Protein AF-A0A6M8VC97-F1 (afdb_monomer_lite)

pLDDT: mean 73.43, std 12.63, range [28.36, 90.88]

Radius of gyration: 16.52 Å; chains: 1; bounding box: 51×25×46 Å

Foldseek 3Di:
DPPPPPVLNVLLLLLLCLLPPPDCVPVSQVSCVVPHDPQLSVLSNQLSVLLNVFDPPVQRFDDDVPPDTHLLSVLLSVLLVCLLPPLVVSLVSLPVGDPVSSVVNSVSSNSSSVVVVVVVVVVVVVVVVVVVVVVVD

Secondary structure (DSSP, 8-state):
------HHHHHHHHHHHHHH-SS-HHHHHHHHHHHS-HHHHHHHHHHHHHHHHHS-HHHH-PPTT-SS--HHHHHHHHHHHHHTT-HHHHGGGGTTS-HHHHHHHHHHHHHHHHHHHHHHHHHHHHHHHHHHHTT--

Structure (mmCIF, N/CA/C/O backbone):
data_AF-A0A6M8VC97-F1
#
_entry.id   AF-A0A6M8VC97-F1
#
loop_
_atom_site.group_PDB
_atom_site.id
_atom_site.type_symbol
_atom_site.label_atom_id
_atom_site.label_alt_id
_atom_site.label_comp_id
_atom_site.label_asym_id
_atom_site.label_entity_id
_atom_site.label_seq_id
_atom_site.pdbx_PDB_ins_code
_atom_site.Cartn_x
_atom_site.Cartn_y
_atom_site.Cartn_z
_atom_site.occupancy
_atom_site.B_iso_or_equiv
_atom_site.auth_seq_id
_atom_site.auth_comp_id
_atom_site.auth_asym_id
_atom_site.auth_at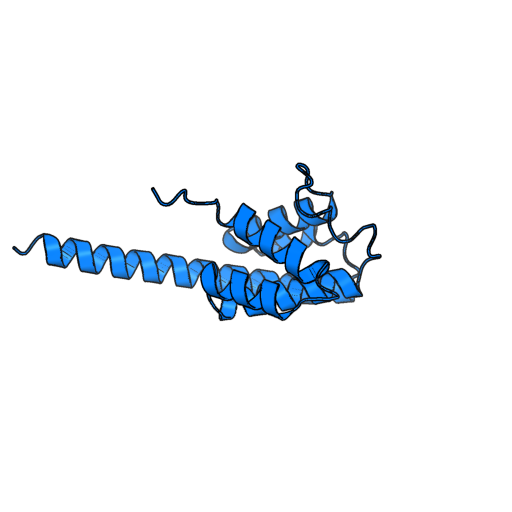om_id
_atom_site.pdbx_PDB_model_num
ATOM 1 N N . MET A 1 1 ? 7.716 10.180 -25.933 1.00 28.36 1 MET A N 1
ATOM 2 C CA . MET A 1 1 ? 8.302 10.726 -24.690 1.00 28.36 1 MET A CA 1
ATOM 3 C C . MET A 1 1 ? 7.634 10.026 -23.518 1.00 28.36 1 MET A C 1
ATOM 5 O O . MET A 1 1 ? 6.476 10.312 -23.247 1.00 28.36 1 MET A O 1
ATOM 9 N N . CYS A 1 2 ? 8.297 9.057 -22.883 1.00 31.52 2 CYS A N 1
ATOM 10 C CA . CYS A 1 2 ? 7.757 8.414 -21.682 1.00 31.52 2 CYS A CA 1
ATOM 11 C C . CYS A 1 2 ? 7.847 9.418 -20.534 1.00 31.52 2 CYS A C 1
ATOM 13 O O . CYS A 1 2 ? 8.917 9.623 -19.968 1.00 31.52 2 CYS A O 1
ATOM 15 N N . GLN A 1 3 ? 6.743 10.103 -20.247 1.00 35.31 3 GLN A N 1
ATOM 16 C CA . GLN A 1 3 ? 6.625 10.922 -19.050 1.00 35.31 3 GLN A CA 1
ATOM 17 C C . GLN A 1 3 ? 6.782 9.967 -17.865 1.00 35.31 3 GLN A C 1
ATOM 19 O O . GLN A 1 3 ? 5.931 9.107 -17.646 1.00 35.31 3 GLN A O 1
ATOM 24 N N . HIS A 1 4 ? 7.914 10.045 -17.161 1.00 42.06 4 HIS A N 1
ATOM 25 C CA . HIS A 1 4 ? 8.113 9.319 -15.913 1.00 42.06 4 HIS A CA 1
ATOM 26 C C . HIS A 1 4 ? 7.082 9.850 -14.921 1.00 42.06 4 HIS A C 1
ATOM 28 O O . HIS A 1 4 ? 7.329 10.833 -14.224 1.00 42.06 4 HIS A O 1
ATOM 34 N N . LEU A 1 5 ? 5.904 9.222 -14.886 1.00 49.97 5 LEU A N 1
ATOM 35 C CA . LEU A 1 5 ? 4.986 9.422 -13.785 1.00 49.97 5 LEU A CA 1
ATOM 36 C C . LEU A 1 5 ? 5.777 9.057 -12.521 1.00 49.97 5 LEU A C 1
ATOM 38 O O . LEU A 1 5 ? 6.325 7.950 -12.447 1.00 49.97 5 LEU A O 1
ATOM 42 N N . PRO A 1 6 ? 5.900 9.971 -11.551 1.00 61.97 6 PRO A N 1
ATOM 43 C CA . PRO A 1 6 ? 6.561 9.663 -10.303 1.00 61.97 6 PRO A CA 1
ATOM 44 C C . PRO A 1 6 ? 5.942 8.400 -9.699 1.00 61.97 6 PRO A C 1
ATOM 46 O O . PRO A 1 6 ? 4.719 8.297 -9.614 1.00 61.97 6 PRO A O 1
ATOM 49 N N . VAL A 1 7 ? 6.769 7.441 -9.272 1.00 65.75 7 VAL A N 1
ATOM 50 C CA . VAL A 1 7 ? 6.312 6.139 -8.739 1.00 65.75 7 VAL A CA 1
ATOM 51 C C . VAL A 1 7 ? 5.250 6.313 -7.646 1.00 65.75 7 VAL A C 1
ATOM 53 O O . VAL A 1 7 ? 4.296 5.548 -7.583 1.00 65.75 7 VAL A O 1
ATOM 56 N N . HIS A 1 8 ? 5.349 7.374 -6.842 1.00 62.50 8 HIS A N 1
ATOM 57 C CA . HIS A 1 8 ? 4.358 7.700 -5.817 1.00 62.50 8 HIS A CA 1
ATOM 58 C C . HIS A 1 8 ? 2.972 8.068 -6.383 1.00 62.50 8 HIS A C 1
ATOM 60 O O . HIS A 1 8 ? 1.968 7.725 -5.767 1.00 62.50 8 HIS A O 1
ATOM 66 N N . LEU A 1 9 ? 2.887 8.708 -7.557 1.00 64.88 9 LEU A N 1
ATOM 67 C CA . LEU A 1 9 ? 1.614 8.997 -8.231 1.00 64.88 9 LEU A CA 1
ATOM 68 C C . LEU A 1 9 ? 1.009 7.738 -8.859 1.00 64.88 9 LEU A C 1
ATOM 70 O O . LEU A 1 9 ? -0.200 7.548 -8.767 1.00 64.88 9 LEU A O 1
ATOM 74 N N . VAL A 1 10 ? 1.837 6.852 -9.429 1.00 69.81 10 VAL A N 1
ATOM 75 C CA . VAL A 1 10 ? 1.394 5.536 -9.940 1.00 69.81 10 VAL A CA 1
ATOM 76 C C . VAL A 1 10 ? 0.807 4.704 -8.804 1.00 69.81 10 VAL A C 1
ATOM 78 O O . VAL A 1 10 ? -0.278 4.149 -8.934 1.00 69.81 10 VAL A O 1
ATOM 81 N N . VAL A 1 11 ? 1.496 4.674 -7.664 1.00 73.69 11 VAL A N 1
ATOM 82 C CA . VAL A 1 11 ? 1.084 3.933 -6.471 1.00 73.69 11 VAL A CA 1
ATOM 83 C C . VAL A 1 11 ? -0.176 4.527 -5.829 1.00 73.69 11 VAL A C 1
ATOM 85 O O . VAL A 1 11 ? -1.073 3.780 -5.448 1.00 73.69 11 VAL A O 1
ATOM 88 N N . LEU A 1 12 ? -0.301 5.856 -5.749 1.00 72.19 12 LEU A N 1
ATOM 89 C CA . LEU A 1 12 ? -1.534 6.494 -5.276 1.00 72.19 12 LEU A CA 1
ATOM 90 C C . LEU A 1 12 ? -2.721 6.163 -6.186 1.00 72.19 12 LEU A C 1
ATOM 92 O O . LEU A 1 12 ? -3.801 5.822 -5.706 1.00 72.19 12 LEU A O 1
ATOM 96 N N . HIS A 1 13 ? -2.523 6.269 -7.500 1.00 73.56 13 HIS A N 1
ATOM 97 C CA . HIS A 1 13 ? -3.565 5.992 -8.480 1.00 73.56 13 HIS A CA 1
ATOM 98 C C . HIS A 1 13 ? -3.995 4.522 -8.427 1.00 73.56 13 HIS A C 1
ATOM 100 O O . HIS A 1 13 ? -5.186 4.237 -8.332 1.00 73.56 13 HIS A O 1
ATOM 106 N N . ALA A 1 14 ? -3.025 3.608 -8.363 1.00 74.19 14 ALA A N 1
ATOM 107 C CA . ALA A 1 14 ? -3.238 2.187 -8.119 1.00 74.19 14 ALA A CA 1
ATOM 108 C C . ALA A 1 14 ? -4.106 1.934 -6.885 1.00 74.19 14 ALA A C 1
ATOM 110 O O . ALA A 1 14 ? -5.111 1.237 -6.970 1.00 74.19 14 ALA A O 1
ATOM 111 N N . LEU A 1 15 ? -3.741 2.523 -5.744 1.00 75.50 15 LEU A N 1
ATOM 112 C CA . LEU A 1 15 ? -4.460 2.337 -4.485 1.00 75.50 15 LEU A CA 1
ATOM 113 C C . LEU A 1 15 ? -5.897 2.856 -4.559 1.00 75.50 15 LEU A C 1
ATOM 115 O O . LEU A 1 15 ? -6.810 2.162 -4.115 1.00 75.50 15 LEU A O 1
ATOM 119 N N . ARG A 1 16 ? -6.108 4.028 -5.172 1.00 76.19 16 ARG A N 1
ATOM 120 C CA . ARG A 1 16 ? -7.445 4.598 -5.397 1.00 76.19 16 ARG A CA 1
ATOM 121 C C . ARG A 1 16 ? -8.319 3.687 -6.247 1.00 76.19 16 ARG A C 1
ATOM 123 O O . ARG A 1 16 ? -9.480 3.482 -5.897 1.00 76.19 16 ARG A O 1
ATOM 130 N N . ILE A 1 17 ? -7.765 3.137 -7.331 1.00 73.06 17 ILE A N 1
ATOM 131 C CA . ILE A 1 17 ? -8.473 2.165 -8.168 1.00 73.06 17 ILE A CA 1
ATOM 132 C C . ILE A 1 17 ? -8.779 0.923 -7.323 1.00 73.06 17 ILE A C 1
ATOM 134 O O . ILE A 1 17 ? -9.948 0.632 -7.102 1.00 73.06 17 ILE A O 1
ATOM 138 N N . CYS A 1 18 ? -7.768 0.255 -6.756 1.00 74.56 18 CYS A N 1
ATOM 139 C CA . CYS A 1 18 ? -7.929 -0.983 -5.983 1.00 74.56 18 CYS A CA 1
ATOM 140 C C . CYS A 1 18 ? -8.951 -0.873 -4.842 1.00 74.56 18 CYS A C 1
ATOM 142 O O . CYS A 1 18 ? -9.675 -1.826 -4.554 1.00 74.56 18 CYS A O 1
ATOM 144 N N . ALA A 1 19 ? -8.982 0.262 -4.144 1.00 71.81 19 ALA A N 1
ATOM 145 C CA . ALA A 1 19 ? -9.859 0.445 -2.998 1.00 71.81 19 ALA A CA 1
ATOM 146 C C . ALA A 1 19 ? -11.313 0.713 -3.402 1.00 71.81 19 ALA A C 1
ATOM 148 O O . ALA A 1 19 ? -12.229 0.270 -2.708 1.00 71.81 19 ALA A O 1
ATOM 149 N N . ARG A 1 20 ? -11.532 1.397 -4.532 1.00 71.06 20 ARG A N 1
ATOM 150 C CA . ARG A 1 20 ? -12.870 1.716 -5.056 1.00 71.06 20 ARG A CA 1
ATOM 151 C C . ARG A 1 20 ? -13.443 0.645 -5.968 1.00 71.06 20 ARG A C 1
ATOM 153 O O . ARG A 1 20 ? -14.646 0.651 -6.221 1.00 71.06 20 ARG A O 1
ATOM 160 N N . ASP A 1 21 ? -12.609 -0.266 -6.448 1.00 66.94 21 ASP A N 1
ATOM 161 C CA . ASP A 1 21 ? -13.005 -1.296 -7.389 1.00 66.94 21 ASP A CA 1
ATOM 162 C C . ASP A 1 21 ? -13.911 -2.355 -6.731 1.00 66.94 21 ASP A C 1
ATOM 164 O O . ASP A 1 21 ? -13.467 -3.371 -6.185 1.00 66.94 21 ASP A O 1
ATOM 168 N N . ARG A 1 22 ? -15.216 -2.059 -6.716 1.00 56.56 22 ARG A N 1
ATOM 169 C CA . ARG A 1 22 ? -16.294 -2.997 -6.370 1.00 56.56 22 ARG A CA 1
ATOM 170 C C . ARG A 1 22 ? -16.843 -3.731 -7.598 1.00 56.56 22 ARG A C 1
ATOM 172 O O . ARG A 1 22 ? -17.468 -4.771 -7.420 1.00 56.56 22 ARG A O 1
ATOM 179 N N . ALA A 1 23 ? -16.632 -3.199 -8.806 1.00 51.75 23 ALA A N 1
ATOM 180 C CA . ALA A 1 23 ? -17.362 -3.598 -10.013 1.00 51.75 23 ALA A CA 1
ATOM 181 C C . ALA A 1 23 ? -16.480 -4.152 -11.149 1.00 51.75 23 ALA A C 1
ATOM 183 O O . ALA A 1 23 ? -16.962 -4.984 -11.915 1.00 51.75 23 ALA A O 1
ATOM 184 N N . HIS A 1 24 ? -15.203 -3.763 -11.251 1.00 55.88 24 HIS A N 1
ATOM 185 C CA . HIS A 1 24 ? -14.327 -4.094 -12.385 1.00 55.88 24 HIS A CA 1
ATOM 186 C C . HIS A 1 24 ? -12.880 -4.483 -11.984 1.00 55.88 24 HIS A C 1
ATOM 188 O O . HIS A 1 24 ? -11.922 -3.968 -12.565 1.00 55.88 24 HIS A O 1
ATOM 194 N N . PRO A 1 25 ? -12.689 -5.489 -11.094 1.00 59.47 25 PRO A N 1
ATOM 195 C CA . PRO A 1 25 ? -11.375 -5.963 -10.605 1.00 59.47 25 PRO A CA 1
ATOM 196 C C . PRO A 1 25 ? -10.368 -6.341 -11.702 1.00 59.47 25 PRO A C 1
ATOM 198 O O . PRO A 1 25 ? -9.160 -6.430 -11.457 1.00 59.47 25 PRO A O 1
ATOM 201 N N . LEU A 1 26 ? -10.863 -6.610 -12.909 1.00 60.06 26 LEU A N 1
ATOM 202 C CA . LEU A 1 26 ? -10.067 -6.959 -14.079 1.00 60.06 26 LEU A CA 1
ATOM 203 C C . LEU A 1 26 ? -9.335 -5.748 -14.668 1.00 60.06 26 LEU A C 1
ATOM 205 O O . LEU A 1 26 ? -8.165 -5.885 -15.025 1.00 60.06 26 LEU A O 1
ATOM 209 N N . ASP A 1 27 ? -9.965 -4.572 -14.687 1.00 65.56 27 ASP A N 1
ATOM 210 C CA . ASP A 1 27 ? -9.387 -3.355 -15.268 1.00 65.56 27 ASP A CA 1
ATOM 211 C C . ASP A 1 27 ? -8.271 -2.807 -14.378 1.00 65.56 27 ASP A C 1
ATOM 213 O O . ASP A 1 27 ? -7.197 -2.438 -14.857 1.00 65.56 27 ASP A O 1
ATOM 217 N N . CYS A 1 28 ? -8.463 -2.871 -13.057 1.00 66.12 28 CYS A N 1
ATOM 218 C CA . CYS A 1 28 ? -7.427 -2.540 -12.086 1.00 66.12 28 CYS A CA 1
ATOM 219 C C . CYS A 1 28 ? -6.206 -3.464 -12.205 1.00 66.12 28 CYS A C 1
ATOM 221 O O . CYS A 1 28 ? -5.062 -3.005 -12.248 1.00 66.12 28 CYS A O 1
ATOM 223 N N . ARG A 1 29 ? -6.434 -4.781 -12.309 1.00 66.81 29 ARG A N 1
ATOM 224 C CA . ARG A 1 29 ? -5.353 -5.760 -12.501 1.00 66.81 29 ARG A CA 1
ATOM 225 C C . ARG A 1 29 ? -4.623 -5.559 -13.822 1.00 66.81 29 ARG A C 1
ATOM 227 O O . ARG A 1 29 ? -3.401 -5.687 -13.844 1.00 66.81 29 ARG A O 1
ATOM 234 N N . ALA A 1 30 ? -5.341 -5.278 -14.906 1.00 69.56 30 ALA A N 1
ATOM 235 C CA . ALA A 1 30 ? -4.744 -5.036 -16.213 1.00 69.56 30 ALA A CA 1
ATOM 236 C C . ALA A 1 30 ? -3.866 -3.777 -16.196 1.00 69.56 30 ALA A C 1
ATOM 238 O O . ALA A 1 30 ? -2.711 -3.841 -16.615 1.00 69.56 30 ALA A O 1
ATOM 239 N N . TRP A 1 31 ? -4.364 -2.678 -15.623 1.00 72.19 31 TRP A N 1
ATOM 240 C CA . TRP A 1 31 ? -3.597 -1.442 -15.466 1.00 72.19 31 TRP A CA 1
ATOM 241 C C . TRP A 1 31 ? -2.341 -1.659 -14.614 1.00 72.19 31 TRP A C 1
ATOM 243 O O . TRP A 1 31 ? -1.239 -1.276 -15.002 1.00 72.19 31 TRP A O 1
ATOM 253 N N . LEU A 1 32 ? -2.471 -2.359 -13.482 1.00 67.31 32 LEU A N 1
ATOM 254 C CA . LEU A 1 32 ? -1.327 -2.667 -12.627 1.00 67.31 32 LEU A CA 1
ATOM 255 C C . LEU A 1 32 ? -0.305 -3.562 -13.309 1.00 67.31 32 LEU A C 1
ATOM 257 O O . LEU A 1 32 ? 0.881 -3.334 -13.138 1.00 67.31 32 LEU A O 1
ATOM 261 N N . ARG A 1 33 ? -0.726 -4.538 -14.112 1.00 68.88 33 ARG A N 1
ATOM 262 C CA . ARG A 1 33 ? 0.204 -5.366 -14.892 1.00 68.88 33 ARG A CA 1
ATOM 263 C C . ARG A 1 33 ? 0.939 -4.578 -15.972 1.00 68.88 33 ARG A C 1
ATOM 265 O O . ARG A 1 33 ? 2.071 -4.912 -16.295 1.00 68.88 33 ARG A O 1
ATOM 272 N N . GLN A 1 34 ? 0.306 -3.551 -16.532 1.00 70.06 34 GLN A N 1
ATOM 273 C CA . GLN A 1 34 ? 0.924 -2.691 -17.542 1.00 70.06 34 GLN A CA 1
ATOM 274 C C . GLN A 1 34 ? 1.917 -1.689 -16.939 1.00 70.06 34 GLN A C 1
ATOM 276 O O . GLN A 1 34 ? 2.873 -1.301 -17.608 1.00 70.06 34 GLN A O 1
ATOM 281 N N . HIS A 1 35 ? 1.704 -1.271 -15.688 1.00 67.44 35 HIS A N 1
ATOM 282 C CA . HIS A 1 35 ? 2.446 -0.164 -15.076 1.00 67.44 35 HIS A CA 1
ATOM 283 C C . HIS A 1 35 ? 3.280 -0.541 -13.843 1.00 67.44 35 HIS A C 1
ATOM 285 O O . HIS A 1 35 ? 4.088 0.266 -13.384 1.00 67.44 35 HIS A O 1
ATOM 291 N N . CYS A 1 36 ? 3.098 -1.735 -13.287 1.00 69.00 36 CYS A N 1
ATOM 292 C CA . CYS A 1 36 ? 3.777 -2.247 -12.100 1.00 69.00 36 CYS A CA 1
ATOM 293 C C . CYS A 1 36 ? 4.183 -3.713 -12.304 1.00 69.00 36 CYS A C 1
ATOM 295 O O . CYS A 1 36 ? 3.631 -4.436 -13.131 1.00 69.00 36 CYS A O 1
ATOM 297 N N . LEU A 1 37 ? 5.142 -4.175 -11.504 1.00 73.00 37 LEU A N 1
ATOM 298 C CA . LEU A 1 37 ? 5.484 -5.594 -11.440 1.00 73.00 37 LEU A CA 1
ATOM 299 C C . LEU A 1 37 ? 4.393 -6.372 -10.701 1.00 73.00 37 LEU A C 1
ATOM 301 O O . LEU A 1 37 ? 3.711 -5.825 -9.833 1.00 73.00 37 LEU A O 1
ATOM 305 N N . GLU A 1 38 ? 4.238 -7.657 -11.019 1.00 75.19 38 GLU A N 1
ATOM 306 C CA . GLU A 1 38 ? 3.162 -8.488 -10.463 1.00 75.19 38 GLU A CA 1
ATOM 307 C C . GLU A 1 38 ? 3.235 -8.599 -8.929 1.00 75.19 38 GLU A C 1
ATOM 309 O O . GLU A 1 38 ? 2.206 -8.50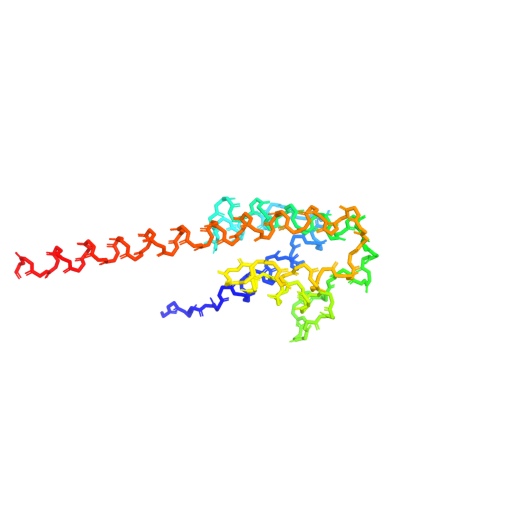8 -8.255 1.00 75.19 38 GLU A O 1
ATOM 314 N N . SER A 1 39 ? 4.446 -8.676 -8.366 1.00 74.94 39 SER A N 1
ATOM 315 C CA . SER A 1 39 ? 4.692 -8.636 -6.916 1.00 74.94 39 SER A CA 1
ATOM 316 C C . SER A 1 39 ? 4.226 -7.317 -6.287 1.00 74.94 39 SER A C 1
ATOM 318 O O . SER A 1 39 ? 3.501 -7.307 -5.293 1.00 74.94 39 SER A O 1
ATOM 320 N N . THR A 1 40 ? 4.571 -6.190 -6.913 1.00 77.19 40 THR A N 1
ATOM 321 C CA . THR A 1 40 ? 4.162 -4.842 -6.487 1.00 77.19 40 THR A CA 1
ATOM 322 C C . THR A 1 40 ? 2.641 -4.693 -6.546 1.00 77.19 40 THR A C 1
ATOM 324 O O . THR A 1 40 ? 2.026 -4.197 -5.604 1.00 77.19 40 THR A O 1
ATOM 327 N N . ALA A 1 41 ? 2.012 -5.179 -7.619 1.00 76.50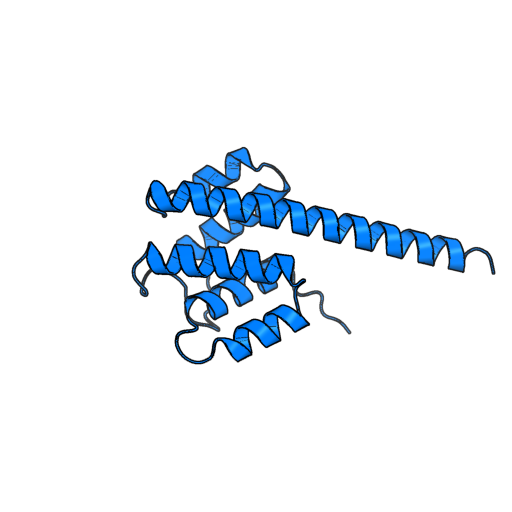 41 ALA A N 1
ATOM 328 C CA . ALA A 1 41 ? 0.564 -5.156 -7.780 1.00 76.50 41 ALA A CA 1
ATOM 329 C C . ALA A 1 41 ? -0.144 -5.938 -6.662 1.00 76.50 41 ALA A C 1
ATOM 331 O O . ALA A 1 41 ? -1.095 -5.432 -6.066 1.00 76.50 41 ALA A O 1
ATOM 332 N N . ALA A 1 42 ? 0.335 -7.143 -6.332 1.00 79.19 42 ALA A N 1
ATOM 333 C CA . ALA A 1 42 ? -0.233 -7.969 -5.266 1.00 79.19 42 ALA A CA 1
ATOM 334 C C . ALA A 1 42 ? -0.180 -7.278 -3.891 1.00 79.19 42 ALA A C 1
ATOM 336 O O . ALA A 1 42 ? -1.166 -7.299 -3.149 1.00 79.19 42 ALA A O 1
ATOM 337 N N . LEU A 1 43 ? 0.934 -6.613 -3.575 1.00 83.50 43 LEU A N 1
ATOM 338 C CA . LEU A 1 43 ? 1.105 -5.861 -2.328 1.00 83.50 43 LEU A CA 1
ATOM 339 C C . LEU A 1 43 ? 0.165 -4.649 -2.256 1.00 83.50 43 LEU A C 1
ATOM 341 O O . LEU A 1 43 ? -0.479 -4.426 -1.229 1.00 83.50 43 LEU A O 1
ATOM 345 N N . LEU A 1 44 ? 0.006 -3.918 -3.364 1.00 81.19 44 LEU A N 1
ATOM 346 C CA . LEU A 1 44 ? -0.937 -2.799 -3.466 1.00 81.19 44 LEU A CA 1
ATOM 347 C C . LEU A 1 44 ? -2.394 -3.254 -3.309 1.00 81.19 44 LEU A C 1
ATOM 349 O O . LEU A 1 44 ? -3.167 -2.594 -2.613 1.00 81.19 44 LEU A O 1
ATOM 353 N N . PHE A 1 45 ? -2.769 -4.403 -3.881 1.00 81.06 45 PHE A N 1
ATOM 354 C CA . PHE A 1 45 ? -4.085 -5.011 -3.654 1.00 81.06 45 PHE A CA 1
ATOM 355 C C . PHE A 1 45 ? -4.301 -5.396 -2.192 1.00 81.06 45 PHE A C 1
ATOM 357 O O . PHE A 1 45 ? -5.371 -5.135 -1.638 1.00 81.06 45 PHE A O 1
ATOM 364 N N . GLY A 1 46 ? -3.298 -6.012 -1.560 1.00 83.06 46 GLY A N 1
ATOM 365 C CA . GLY A 1 46 ? -3.347 -6.369 -0.144 1.00 83.06 46 GLY A CA 1
ATOM 366 C C . GLY A 1 46 ? -3.591 -5.146 0.738 1.00 83.06 46 GLY A C 1
ATOM 367 O O . GLY A 1 46 ? -4.474 -5.170 1.597 1.00 83.06 46 GLY A O 1
ATOM 368 N N . LEU A 1 47 ? -2.866 -4.060 0.465 1.00 84.69 47 LEU A N 1
ATOM 369 C CA . LEU A 1 47 ? -2.951 -2.807 1.206 1.00 84.69 47 LEU A CA 1
ATOM 370 C C . LEU A 1 47 ? -4.300 -2.108 0.997 1.00 84.69 47 LEU A C 1
ATOM 372 O O . LEU A 1 47 ? -4.952 -1.728 1.968 1.00 84.69 47 LEU A O 1
ATOM 376 N N . ALA A 1 48 ? -4.771 -2.010 -0.246 1.00 81.50 48 ALA A N 1
ATOM 377 C CA . ALA A 1 48 ? -6.076 -1.430 -0.559 1.00 81.50 48 ALA A CA 1
ATOM 378 C C . ALA A 1 48 ? -7.228 -2.212 0.088 1.00 81.50 48 ALA A C 1
ATOM 380 O O . ALA A 1 48 ? -8.134 -1.617 0.675 1.00 81.50 48 ALA A O 1
ATOM 381 N N . ARG A 1 49 ? -7.177 -3.551 0.038 1.00 83.25 49 ARG A N 1
ATOM 382 C CA . ARG A 1 49 ? -8.177 -4.415 0.679 1.00 83.25 49 ARG A CA 1
ATOM 383 C C . ARG A 1 49 ? -8.197 -4.214 2.189 1.00 83.25 49 ARG A C 1
ATOM 385 O O . ARG A 1 49 ? -9.277 -4.134 2.765 1.00 83.25 49 ARG A O 1
ATOM 392 N N . LEU A 1 50 ? -7.018 -4.133 2.804 1.00 86.06 50 LEU A N 1
ATOM 393 C CA . LEU A 1 50 ? -6.868 -3.918 4.237 1.00 86.06 50 LEU A CA 1
ATOM 394 C C . LEU A 1 50 ? -7.437 -2.565 4.671 1.00 86.06 50 LEU A C 1
ATOM 396 O O . LEU A 1 50 ? -8.159 -2.498 5.661 1.00 86.06 50 LEU A O 1
ATOM 400 N N . ILE A 1 51 ? -7.137 -1.494 3.936 1.00 81.94 51 ILE A N 1
ATOM 401 C CA . ILE A 1 51 ? -7.649 -0.152 4.238 1.00 81.94 51 ILE A CA 1
ATOM 402 C C . ILE A 1 51 ? -9.172 -0.139 4.118 1.00 81.94 51 ILE A C 1
ATOM 404 O O . ILE A 1 51 ? -9.851 0.276 5.052 1.00 81.94 51 ILE A O 1
ATOM 408 N N . ARG A 1 52 ? -9.707 -0.706 3.031 1.00 79.12 52 ARG A N 1
ATOM 409 C CA . ARG A 1 52 ? -11.152 -0.820 2.804 1.00 79.12 52 ARG A CA 1
ATOM 410 C C . ARG A 1 52 ? -11.874 -1.621 3.886 1.00 79.12 52 ARG A C 1
ATOM 412 O O . ARG A 1 52 ? -12.998 -1.298 4.233 1.00 79.12 52 ARG A O 1
ATOM 419 N N . SER A 1 53 ? -11.261 -2.680 4.417 1.00 83.19 53 SER A N 1
ATOM 420 C CA . SER A 1 53 ? -11.870 -3.457 5.505 1.00 83.19 53 SER A CA 1
ATOM 421 C C . SER A 1 53 ? -11.756 -2.785 6.874 1.00 83.19 53 SER A C 1
ATOM 423 O O . SER A 1 53 ? -12.363 -3.262 7.827 1.00 83.19 53 SER A O 1
ATOM 425 N N . SER A 1 54 ? -10.935 -1.740 6.995 1.00 83.81 54 SER A N 1
ATOM 426 C CA . SER A 1 54 ? -10.582 -1.126 8.280 1.00 83.81 54 SER A CA 1
ATOM 427 C C . SER A 1 54 ? -11.157 0.273 8.469 1.00 83.81 54 SER A C 1
ATOM 429 O O . SER A 1 54 ? -11.159 0.765 9.594 1.00 83.81 54 SER A O 1
ATOM 431 N N . LEU A 1 55 ? -11.611 0.916 7.394 1.00 79.75 55 LEU A N 1
ATOM 432 C CA . LEU A 1 55 ? -12.136 2.276 7.397 1.00 79.75 55 LEU A CA 1
ATOM 433 C C . LEU A 1 55 ? -13.483 2.335 6.657 1.00 79.75 55 LEU A C 1
ATOM 435 O O . LEU A 1 55 ? -13.708 1.546 5.740 1.00 79.75 55 LEU A O 1
ATOM 439 N N . PRO A 1 56 ? -14.371 3.281 7.009 1.00 74.19 56 PRO A N 1
ATOM 440 C CA . PRO A 1 56 ? -15.574 3.572 6.228 1.00 74.19 56 PRO A CA 1
ATOM 441 C C . PRO A 1 56 ? -15.218 4.014 4.801 1.00 74.19 56 PRO A C 1
ATOM 443 O O . PRO A 1 56 ? -14.213 4.704 4.612 1.00 74.19 56 PRO A O 1
ATOM 446 N N . ASP A 1 57 ? -16.046 3.675 3.805 1.00 68.50 57 ASP A N 1
ATOM 447 C CA . ASP A 1 57 ? -15.798 4.026 2.391 1.00 68.50 57 ASP A CA 1
ATOM 448 C C . ASP A 1 57 ? -15.564 5.538 2.196 1.00 68.50 57 ASP A C 1
ATOM 450 O O . ASP A 1 57 ? -14.685 5.939 1.430 1.00 68.50 57 ASP A O 1
ATOM 454 N N . ASP A 1 58 ? -16.278 6.362 2.970 1.00 62.94 58 ASP A N 1
ATOM 455 C CA . ASP A 1 58 ? -16.229 7.831 2.945 1.00 62.94 58 ASP A CA 1
ATOM 456 C C . ASP A 1 58 ? -14.964 8.429 3.580 1.00 62.94 58 ASP A C 1
ATOM 458 O O . ASP A 1 58 ? -14.772 9.640 3.546 1.00 62.94 58 ASP A O 1
ATOM 462 N N . LEU A 1 59 ? -14.094 7.598 4.163 1.00 64.19 59 LEU A N 1
ATOM 463 C CA . LEU A 1 59 ? -12.809 7.999 4.748 1.00 64.19 59 LEU A CA 1
ATOM 464 C C . LEU A 1 59 ? -11.615 7.268 4.115 1.00 64.19 59 LEU A C 1
ATOM 466 O O . LEU A 1 59 ? -10.468 7.614 4.396 1.00 64.19 59 LEU A O 1
ATOM 470 N N . CYS A 1 60 ? -11.868 6.263 3.269 1.00 65.12 60 CYS A N 1
ATOM 471 C CA . CYS A 1 60 ? -10.831 5.402 2.705 1.00 65.12 60 CYS A CA 1
ATOM 472 C C . CYS A 1 60 ? -9.975 6.115 1.650 1.00 65.12 60 CYS A C 1
ATOM 474 O O . CYS A 1 60 ? -8.754 6.157 1.781 1.00 65.12 60 CYS A O 1
ATOM 476 N N . PHE A 1 61 ? -10.603 6.631 0.587 1.00 69.38 61 PHE A N 1
ATOM 477 C CA . PHE A 1 61 ? -9.911 7.215 -0.567 1.00 69.38 61 PHE A CA 1
ATOM 478 C C . PHE A 1 61 ? -10.757 8.295 -1.247 1.00 69.38 61 PHE A C 1
ATOM 480 O O . PHE A 1 61 ? -11.962 8.121 -1.486 1.00 69.38 61 PHE A O 1
ATOM 487 N N . ALA A 1 62 ? -10.089 9.371 -1.659 1.00 66.44 62 ALA A N 1
ATOM 488 C CA . ALA A 1 62 ? -10.692 10.414 -2.466 1.00 66.44 62 ALA A CA 1
ATOM 489 C C . ALA A 1 62 ? -11.179 9.842 -3.814 1.00 66.44 62 ALA A C 1
ATOM 491 O O . ALA A 1 62 ? -10.705 8.791 -4.267 1.00 66.44 62 ALA A O 1
ATOM 492 N N . PRO A 1 63 ? -12.129 10.511 -4.491 1.00 66.50 63 PRO A N 1
ATOM 493 C CA . PRO A 1 63 ? -12.519 10.147 -5.844 1.00 66.50 63 PRO A CA 1
ATOM 494 C C . PRO A 1 63 ? -11.346 10.013 -6.817 1.00 66.50 63 PRO A C 1
ATOM 496 O O . PRO A 1 63 ? -10.384 10.782 -6.725 1.00 66.50 63 PRO A O 1
ATOM 499 N N . PRO A 1 64 ? -11.410 9.075 -7.787 1.00 59.41 64 PRO A N 1
ATOM 500 C CA . PRO A 1 64 ? -10.536 9.131 -8.947 1.00 59.41 64 PRO A CA 1
ATOM 501 C C . PRO A 1 64 ? -10.669 10.529 -9.559 1.00 59.41 64 PRO A C 1
ATOM 503 O O . PRO A 1 64 ? -11.766 11.083 -9.594 1.00 59.41 64 PRO A O 1
ATOM 506 N N . CYS A 1 65 ? -9.554 11.117 -9.989 1.00 60.00 65 CYS A N 1
ATOM 507 C CA . CYS A 1 65 ? -9.494 12.486 -10.523 1.00 60.00 65 CYS A CA 1
ATOM 508 C C . CYS A 1 65 ? -9.710 13.616 -9.497 1.00 60.00 65 CYS A C 1
ATOM 510 O O . CYS A 1 65 ? -9.663 14.785 -9.873 1.00 60.00 65 CYS A O 1
ATOM 512 N N . HIS A 1 66 ? -9.862 13.309 -8.204 1.00 64.25 66 HIS A N 1
ATOM 513 C CA . HIS A 1 66 ? -9.768 14.328 -7.165 1.00 64.25 66 HIS A CA 1
ATOM 514 C C . HIS A 1 66 ? -8.310 14.805 -7.062 1.00 64.25 66 HIS A C 1
ATOM 516 O O . HIS A 1 66 ? -7.394 14.011 -6.807 1.00 64.25 66 HIS A O 1
ATOM 522 N N . GLY A 1 67 ? -8.093 16.103 -7.293 1.00 59.31 67 GLY A N 1
ATOM 523 C CA . GLY A 1 67 ? -6.757 16.711 -7.350 1.00 59.31 67 GLY A CA 1
ATOM 524 C C . GLY A 1 67 ? -6.012 16.714 -6.012 1.00 59.31 67 GLY A C 1
ATOM 525 O O . GLY A 1 67 ? -4.793 16.847 -5.992 1.00 59.31 67 GLY A O 1
ATOM 526 N N . CYS A 1 68 ? -6.729 16.513 -4.905 1.00 64.88 68 CYS A N 1
ATOM 527 C CA . CYS A 1 68 ? -6.161 16.468 -3.560 1.00 64.88 68 CYS A CA 1
ATOM 528 C C . CYS A 1 68 ? -6.259 15.064 -2.965 1.00 64.88 68 CYS A C 1
ATOM 530 O O . CYS A 1 68 ? -7.282 14.393 -3.130 1.00 64.88 68 CYS A O 1
ATOM 532 N N . ALA A 1 69 ? -5.202 14.646 -2.267 1.00 68.19 69 ALA A N 1
ATOM 533 C CA . ALA A 1 69 ? -5.225 13.464 -1.420 1.00 68.19 69 ALA A CA 1
ATOM 534 C C . ALA A 1 69 ? -6.005 13.741 -0.130 1.00 68.19 69 ALA A C 1
ATOM 536 O O . ALA A 1 69 ? -5.939 14.843 0.412 1.00 68.19 69 ALA A O 1
ATOM 537 N N . TRP A 1 70 ? -6.753 12.756 0.356 1.00 77.56 70 TRP A N 1
ATOM 538 C CA . TRP A 1 70 ? -7.321 12.815 1.704 1.00 77.56 70 TRP A CA 1
ATOM 539 C C . TRP A 1 70 ? -6.246 12.550 2.766 1.00 77.56 70 TRP A C 1
ATOM 541 O O . TRP A 1 70 ? -5.232 11.927 2.450 1.00 77.56 70 TRP A O 1
ATOM 551 N N . PRO A 1 71 ? -6.457 12.949 4.036 1.00 78.31 71 PRO A N 1
ATOM 552 C CA . PRO A 1 71 ? -5.453 12.779 5.087 1.00 78.31 71 PRO A CA 1
ATOM 553 C C . PRO A 1 71 ? -4.936 11.339 5.233 1.00 78.31 71 PRO A C 1
ATOM 555 O O . PRO A 1 71 ? -3.740 11.134 5.418 1.00 78.31 71 PRO A O 1
ATOM 558 N N . ALA A 1 72 ? -5.807 10.333 5.085 1.00 78.69 72 ALA A N 1
ATOM 559 C CA . ALA A 1 72 ? -5.418 8.921 5.121 1.00 78.69 72 ALA A CA 1
ATOM 560 C C . ALA A 1 72 ? -4.561 8.506 3.909 1.00 78.69 72 ALA A C 1
ATOM 562 O O . ALA A 1 72 ? -3.578 7.782 4.059 1.00 78.69 72 ALA A O 1
ATOM 563 N N . GLU A 1 73 ? -4.890 8.999 2.711 1.00 78.81 73 GLU A N 1
ATOM 564 C CA . GLU A 1 73 ? -4.102 8.761 1.496 1.00 78.81 73 GLU A CA 1
ATOM 565 C C . GLU A 1 73 ? -2.723 9.417 1.599 1.00 78.81 73 GLU A C 1
ATOM 567 O O . GLU A 1 73 ? -1.712 8.812 1.247 1.00 78.81 73 GLU A O 1
ATOM 572 N N . GLU A 1 74 ? -2.671 10.648 2.109 1.00 79.69 74 GLU A N 1
ATOM 573 C CA . GLU A 1 74 ? -1.425 11.379 2.296 1.00 79.69 74 GLU A CA 1
ATOM 574 C C . GLU A 1 74 ? -0.542 10.710 3.354 1.00 79.69 74 GLU A C 1
ATOM 576 O O . GLU A 1 74 ? 0.657 10.523 3.135 1.00 79.69 74 GLU A O 1
ATOM 581 N N . ALA A 1 75 ? -1.131 10.283 4.472 1.00 84.25 75 ALA A N 1
ATOM 582 C CA . ALA A 1 75 ? -0.426 9.534 5.501 1.00 84.25 75 ALA A CA 1
ATOM 583 C C . ALA A 1 75 ? 0.138 8.218 4.942 1.00 84.25 75 ALA A C 1
ATOM 585 O O . ALA A 1 75 ? 1.306 7.902 5.164 1.00 84.25 75 ALA A O 1
ATOM 586 N N . LEU A 1 76 ? -0.632 7.497 4.125 1.00 83.69 76 LEU A N 1
ATOM 587 C CA . LEU A 1 76 ? -0.174 6.278 3.464 1.00 83.69 76 LEU A CA 1
ATOM 588 C C . LEU A 1 76 ? 0.961 6.535 2.462 1.00 83.69 76 LEU A C 1
ATOM 590 O O . LEU A 1 76 ? 1.931 5.781 2.427 1.00 83.69 76 LEU A O 1
ATOM 594 N N . LEU A 1 77 ? 0.879 7.608 1.671 1.00 80.06 77 LEU A N 1
ATOM 595 C CA . LEU A 1 77 ? 1.951 8.021 0.758 1.00 80.06 77 LEU A CA 1
ATOM 596 C C . LEU A 1 77 ? 3.237 8.355 1.504 1.00 80.06 77 LEU A C 1
ATOM 598 O O . LEU A 1 77 ? 4.316 7.915 1.102 1.00 80.06 77 LEU A O 1
ATOM 602 N N . ARG A 1 78 ? 3.122 9.089 2.613 1.00 83.25 78 ARG A N 1
ATOM 603 C CA . ARG A 1 78 ? 4.251 9.389 3.497 1.00 83.25 78 ARG A CA 1
ATOM 604 C C . ARG A 1 78 ? 4.817 8.108 4.110 1.00 83.25 78 ARG A C 1
ATOM 606 O O . ARG A 1 78 ? 6.034 7.934 4.101 1.00 83.25 78 ARG A O 1
ATOM 613 N N . ALA A 1 79 ? 3.963 7.181 4.547 1.00 85.81 79 ALA A N 1
ATOM 614 C CA . ALA A 1 79 ? 4.375 5.879 5.065 1.00 85.81 79 ALA A CA 1
ATOM 615 C C . ALA A 1 79 ? 5.132 5.053 4.011 1.00 85.81 79 ALA A C 1
ATOM 617 O O . ALA A 1 79 ? 6.193 4.519 4.316 1.00 85.81 79 ALA A O 1
ATOM 618 N N . MET A 1 80 ? 4.647 4.996 2.766 1.00 82.12 80 MET A N 1
ATOM 619 C CA . MET A 1 80 ? 5.314 4.310 1.648 1.00 82.12 80 MET A CA 1
ATOM 620 C C . MET A 1 80 ? 6.666 4.934 1.303 1.00 82.12 80 MET A C 1
ATOM 622 O O . MET A 1 80 ? 7.651 4.217 1.114 1.00 82.12 80 MET A O 1
ATOM 626 N N . GLY A 1 81 ? 6.726 6.268 1.242 1.00 79.69 81 GLY A N 1
ATOM 627 C CA . GLY A 1 81 ? 7.974 6.992 1.007 1.00 79.69 81 GLY A CA 1
ATOM 628 C C . GLY A 1 81 ? 9.013 6.681 2.084 1.00 79.69 81 GLY A C 1
ATOM 629 O O . GLY A 1 81 ? 10.154 6.346 1.766 1.00 79.69 81 GLY A O 1
ATOM 630 N N . LEU A 1 82 ? 8.592 6.700 3.351 1.00 83.81 82 LEU A N 1
ATOM 631 C CA . LEU A 1 82 ? 9.450 6.382 4.490 1.00 83.81 82 LEU A CA 1
ATOM 632 C C . LEU A 1 82 ? 9.796 4.899 4.590 1.00 83.81 82 LEU A C 1
ATOM 634 O O . LEU A 1 82 ? 10.904 4.586 4.996 1.00 83.81 82 LEU A O 1
ATOM 638 N N . ALA A 1 83 ? 8.932 3.972 4.180 1.00 84.69 83 ALA A N 1
ATOM 639 C CA . ALA A 1 83 ? 9.252 2.541 4.191 1.00 84.69 83 ALA A CA 1
ATOM 640 C C . ALA A 1 83 ? 10.515 2.227 3.361 1.00 84.69 83 ALA A C 1
ATOM 642 O O . ALA A 1 83 ? 11.283 1.315 3.678 1.00 84.69 83 ALA A O 1
ATOM 643 N N . CYS A 1 84 ? 10.791 3.037 2.334 1.00 76.94 84 CYS A N 1
ATOM 644 C CA . CYS A 1 84 ? 12.002 2.921 1.530 1.00 76.94 84 CYS A CA 1
ATOM 645 C C . CYS A 1 84 ? 13.268 3.453 2.225 1.00 76.94 84 CYS A C 1
ATOM 647 O O . CYS A 1 84 ? 14.360 2.977 1.912 1.00 76.94 84 CYS A O 1
ATOM 649 N N . THR A 1 85 ? 13.175 4.402 3.153 1.00 80.38 85 THR A N 1
ATOM 650 C CA . THR A 1 85 ? 14.348 5.083 3.738 1.00 80.38 85 THR A CA 1
ATOM 651 C C . THR A 1 85 ? 14.499 4.841 5.237 1.00 80.38 85 THR A C 1
ATOM 653 O O . THR A 1 85 ? 15.592 4.539 5.703 1.00 80.38 85 THR A O 1
ATOM 656 N N . GLU A 1 86 ? 13.403 4.930 5.978 1.00 85.50 86 GLU A N 1
ATOM 657 C CA . GLU A 1 86 ? 13.309 4.891 7.435 1.00 85.50 86 GLU A CA 1
ATOM 658 C C . GLU A 1 86 ? 12.066 4.073 7.844 1.00 85.50 86 GLU A C 1
ATOM 660 O O . GLU A 1 86 ? 11.062 4.637 8.298 1.00 85.50 86 GLU A O 1
ATOM 665 N N . PRO A 1 87 ? 12.086 2.736 7.671 1.00 82.81 87 PRO A N 1
ATOM 666 C CA . PRO A 1 87 ? 10.907 1.896 7.860 1.00 82.81 87 PRO A CA 1
ATOM 667 C C . PRO A 1 87 ? 10.304 2.041 9.255 1.00 82.81 87 PRO A C 1
ATOM 669 O O . PRO A 1 87 ? 9.087 2.153 9.357 1.00 82.81 87 PRO A O 1
ATOM 672 N N . GLN A 1 88 ? 11.110 2.196 10.312 1.00 86.19 88 GLN A N 1
ATOM 673 C CA . GLN A 1 88 ? 10.592 2.374 11.676 1.00 86.19 88 GLN A CA 1
ATOM 674 C C . GLN A 1 88 ? 9.698 3.619 11.817 1.00 86.19 88 GLN A C 1
ATOM 676 O O . GLN A 1 88 ? 8.759 3.621 12.610 1.00 86.19 88 GLN A O 1
ATOM 681 N N . ARG A 1 89 ? 9.943 4.672 11.026 1.00 87.25 89 ARG A N 1
ATOM 682 C CA . ARG A 1 89 ? 9.153 5.913 11.067 1.00 87.25 89 ARG A CA 1
ATOM 683 C C . ARG A 1 89 ? 7.849 5.819 10.286 1.00 87.25 89 ARG A C 1
ATOM 685 O O . ARG A 1 89 ? 6.940 6.599 10.550 1.00 87.25 89 ARG A O 1
ATOM 692 N N . SER A 1 90 ? 7.728 4.868 9.358 1.00 86.56 90 SER A N 1
ATOM 693 C CA . SER A 1 90 ? 6.500 4.681 8.574 1.00 86.56 90 SER A CA 1
ATOM 694 C C . SER A 1 90 ? 5.297 4.303 9.449 1.00 86.56 90 SER A C 1
ATOM 696 O O . SER A 1 90 ? 4.172 4.681 9.136 1.00 86.56 90 SER A O 1
ATOM 698 N N . GLN A 1 91 ? 5.529 3.639 10.589 1.00 88.12 91 GLN A N 1
ATOM 699 C CA . GLN A 1 91 ? 4.472 3.175 11.490 1.00 88.12 91 GLN A CA 1
ATOM 700 C C . GLN A 1 91 ? 3.663 4.322 12.119 1.00 88.12 91 GLN A C 1
ATOM 702 O O . GLN A 1 91 ? 2.456 4.170 12.308 1.00 88.12 91 GLN A O 1
ATOM 707 N N . ALA A 1 92 ? 4.296 5.471 12.387 1.00 88.56 92 ALA A N 1
ATOM 708 C CA . ALA A 1 92 ? 3.632 6.658 12.937 1.00 88.56 92 ALA A CA 1
ATOM 709 C C . ALA A 1 92 ? 2.575 7.233 11.977 1.00 88.56 92 ALA A C 1
ATOM 711 O O . ALA A 1 92 ? 1.560 7.778 12.394 1.00 88.56 92 ALA A O 1
ATOM 712 N N . TYR A 1 93 ? 2.763 7.046 10.669 1.00 87.75 93 TYR A N 1
ATOM 713 C CA . TYR A 1 93 ? 1.816 7.504 9.652 1.00 87.75 93 TYR A CA 1
ATOM 714 C C . TYR A 1 93 ? 0.659 6.525 9.421 1.00 87.75 93 TYR A C 1
ATOM 716 O O . TYR A 1 93 ? -0.226 6.798 8.621 1.00 87.75 93 TYR A O 1
ATOM 724 N N . LEU A 1 94 ? 0.630 5.391 10.125 1.00 89.38 94 LEU A N 1
ATOM 725 C CA . LEU A 1 94 ? -0.446 4.397 10.054 1.00 89.38 94 LEU A CA 1
ATOM 726 C C . LEU A 1 94 ? -1.380 4.478 11.267 1.00 89.38 94 LEU A C 1
ATOM 728 O O . LEU A 1 94 ? -2.155 3.556 11.529 1.00 89.38 94 LEU A O 1
ATOM 732 N N . GLU A 1 95 ? -1.304 5.567 12.033 1.00 89.38 95 GLU A N 1
ATOM 733 C CA . GLU A 1 95 ? -2.115 5.759 13.234 1.00 89.38 95 GLU A CA 1
ATOM 734 C C . GLU A 1 95 ? -3.611 5.877 12.948 1.00 89.38 95 GLU A C 1
ATOM 736 O O . GLU A 1 95 ? -4.415 5.468 13.784 1.00 89.38 95 GLU A O 1
ATOM 741 N N . PHE A 1 96 ? -3.968 6.312 11.737 1.00 85.81 96 PHE A N 1
ATOM 742 C CA . PHE A 1 96 ? -5.348 6.348 11.254 1.00 85.81 96 PHE A CA 1
ATOM 743 C C . PHE A 1 96 ? -5.981 4.952 11.112 1.00 85.81 96 PHE A C 1
ATOM 745 O O . PHE A 1 96 ? -7.201 4.843 11.034 1.00 85.81 96 PHE A O 1
ATOM 752 N N . LEU A 1 97 ? -5.175 3.883 11.077 1.00 87.62 97 LEU A N 1
ATOM 753 C CA . LEU A 1 97 ? -5.661 2.506 11.049 1.00 87.62 97 LEU A CA 1
ATOM 754 C C . LEU A 1 97 ? -5.838 1.941 12.467 1.00 87.62 97 LEU A C 1
ATOM 756 O O . LEU A 1 97 ? -5.016 2.214 13.358 1.00 87.62 97 LEU A O 1
ATOM 760 N N . PRO A 1 98 ? -6.836 1.058 12.671 1.00 89.00 98 PRO A N 1
ATOM 761 C CA . PRO A 1 98 ? -6.977 0.323 13.920 1.00 89.00 98 PRO A CA 1
ATOM 762 C C . PRO A 1 98 ? -5.737 -0.552 14.196 1.00 89.00 98 PRO A C 1
ATOM 764 O O . PRO A 1 98 ? -5.067 -0.991 13.255 1.00 89.00 98 PRO A O 1
ATOM 767 N N . PRO A 1 99 ? -5.417 -0.868 15.468 1.00 88.69 99 PRO A N 1
ATOM 768 C CA . PRO A 1 99 ? -4.164 -1.543 15.840 1.00 88.69 99 PRO A CA 1
ATOM 769 C C . PRO A 1 99 ? -3.910 -2.893 15.149 1.00 88.69 99 PRO A C 1
ATOM 771 O O . PRO A 1 99 ? -2.757 -3.271 14.917 1.00 88.69 99 PRO A O 1
ATOM 774 N N . SER A 1 100 ? -4.972 -3.635 14.823 1.00 86.31 100 SER A N 1
ATOM 775 C CA . SER A 1 100 ? -4.902 -4.896 14.074 1.00 86.31 100 SER A CA 1
ATOM 776 C C . SER A 1 100 ? -4.490 -4.670 12.616 1.00 86.31 100 SER A C 1
ATOM 778 O O . SER A 1 100 ? -3.589 -5.346 12.120 1.00 86.31 100 SER A O 1
ATOM 780 N N . ALA A 1 101 ? -5.079 -3.673 11.955 1.00 88.62 101 ALA A N 1
ATOM 781 C CA . ALA A 1 101 ? -4.765 -3.317 10.576 1.00 88.62 101 ALA A CA 1
ATOM 782 C C . ALA A 1 101 ? -3.412 -2.613 10.446 1.00 88.62 101 ALA A C 1
ATOM 784 O O . ALA A 1 101 ? -2.695 -2.835 9.477 1.00 88.62 101 ALA A O 1
ATOM 785 N N . ARG A 1 102 ? -3.008 -1.825 11.447 1.00 90.81 102 ARG A N 1
ATOM 786 C CA . ARG A 1 102 ? -1.727 -1.105 11.448 1.00 90.81 102 ARG A CA 1
ATOM 787 C C . ARG A 1 102 ? -0.531 -2.036 11.252 1.00 90.81 102 ARG A C 1
ATOM 789 O O . ARG A 1 102 ? 0.349 -1.742 10.450 1.00 90.81 102 ARG A O 1
ATOM 796 N N . ARG A 1 103 ? -0.509 -3.175 11.956 1.00 89.81 103 ARG A N 1
ATOM 797 C CA . ARG A 1 103 ? 0.573 -4.171 11.847 1.00 89.81 103 ARG A CA 1
ATOM 798 C C . ARG A 1 103 ? 0.626 -4.816 10.464 1.00 89.81 103 ARG A C 1
ATOM 800 O O . ARG A 1 103 ? 1.705 -4.938 9.894 1.00 89.81 103 ARG A O 1
ATOM 807 N N . ALA A 1 104 ? -0.530 -5.181 9.914 1.00 90.44 104 ALA A N 1
ATOM 808 C CA . ALA A 1 104 ? -0.614 -5.755 8.575 1.00 90.44 104 ALA A CA 1
ATOM 809 C C . ALA A 1 104 ? -0.216 -4.739 7.490 1.00 90.44 104 ALA A C 1
ATOM 811 O O . ALA A 1 104 ? 0.526 -5.080 6.574 1.00 90.44 104 ALA A O 1
ATOM 812 N N . ALA A 1 105 ? -0.643 -3.480 7.625 1.00 90.12 105 ALA A N 1
ATOM 813 C CA . ALA A 1 105 ? -0.274 -2.404 6.711 1.00 90.12 105 ALA A CA 1
ATOM 814 C C . ALA A 1 105 ? 1.235 -2.151 6.748 1.00 90.12 105 ALA A C 1
ATOM 816 O O . ALA A 1 105 ? 1.866 -2.061 5.702 1.00 90.12 105 ALA A O 1
ATOM 817 N N . TYR A 1 106 ? 1.828 -2.111 7.943 1.00 90.81 106 TYR A N 1
ATOM 818 C CA . TYR A 1 106 ? 3.269 -1.954 8.114 1.00 90.81 106 TYR A CA 1
ATOM 819 C C . TYR A 1 106 ? 4.077 -3.070 7.433 1.00 90.81 106 TYR A C 1
ATOM 821 O O . TYR A 1 106 ? 5.055 -2.785 6.741 1.00 90.81 106 TYR A O 1
ATOM 829 N N . ALA A 1 107 ? 3.653 -4.329 7.586 1.00 90.88 107 ALA A N 1
ATOM 830 C CA . ALA A 1 107 ? 4.296 -5.464 6.924 1.00 90.88 107 ALA A CA 1
ATOM 831 C C . ALA A 1 107 ? 4.235 -5.323 5.394 1.00 90.88 107 ALA A C 1
ATOM 833 O O . ALA A 1 107 ? 5.273 -5.308 4.738 1.00 90.88 107 ALA A O 1
ATOM 834 N N . LEU A 1 108 ? 3.039 -5.082 4.843 1.00 89.50 108 LEU A N 1
ATOM 835 C CA . LEU A 1 108 ? 2.837 -4.893 3.401 1.00 89.50 108 LEU A CA 1
ATOM 836 C C . LEU A 1 108 ? 3.659 -3.727 2.834 1.00 89.50 108 LEU A C 1
ATOM 838 O O . LEU A 1 108 ? 4.177 -3.816 1.725 1.00 89.50 108 LEU A O 1
ATOM 842 N N . LEU A 1 109 ? 3.792 -2.635 3.589 1.00 87.69 109 LEU A N 1
ATOM 843 C CA . LEU A 1 109 ? 4.595 -1.475 3.199 1.00 87.69 109 LEU A CA 1
ATOM 844 C C . LEU A 1 109 ? 6.093 -1.771 3.205 1.00 87.69 109 LEU A C 1
ATOM 846 O O . LEU A 1 109 ? 6.821 -1.274 2.346 1.00 87.69 109 LEU A O 1
ATOM 850 N N . THR A 1 110 ? 6.548 -2.583 4.155 1.00 87.69 110 THR A N 1
ATOM 851 C CA . THR A 1 110 ? 7.947 -3.009 4.241 1.00 87.69 110 THR A CA 1
ATOM 852 C C . THR A 1 110 ? 8.299 -3.934 3.076 1.00 87.69 110 THR A C 1
ATOM 854 O O . THR A 1 110 ? 9.323 -3.724 2.424 1.00 87.69 110 THR A O 1
ATOM 857 N N . ASP A 1 111 ? 7.418 -4.882 2.750 1.00 88.56 111 ASP A N 1
ATOM 858 C CA . ASP A 1 111 ? 7.575 -5.774 1.596 1.00 88.56 111 ASP A CA 1
ATOM 859 C C . ASP A 1 111 ? 7.555 -4.983 0.281 1.00 88.56 111 ASP A C 1
ATOM 861 O O . ASP A 1 111 ? 8.408 -5.178 -0.585 1.00 88.56 111 ASP A O 1
ATOM 865 N N . LEU A 1 112 ? 6.645 -4.010 0.159 1.00 83.88 112 LEU A N 1
ATOM 866 C CA . LEU A 1 112 ? 6.565 -3.128 -1.007 1.00 83.88 112 LEU A CA 1
ATOM 867 C C . LEU A 1 112 ? 7.847 -2.309 -1.174 1.00 83.88 112 LEU A C 1
ATOM 869 O O . LEU A 1 112 ? 8.366 -2.177 -2.281 1.00 83.88 112 LEU A O 1
ATOM 873 N N . ALA A 1 113 ? 8.390 -1.780 -0.079 1.00 83.44 113 ALA A N 1
ATOM 874 C CA . ALA A 1 113 ? 9.645 -1.045 -0.105 1.00 83.44 113 ALA A CA 1
ATOM 875 C C . ALA A 1 113 ? 10.839 -1.932 -0.491 1.00 83.44 113 ALA A C 1
ATOM 877 O O . ALA A 1 113 ? 11.729 -1.475 -1.213 1.00 83.44 113 ALA A O 1
ATOM 878 N N . ALA A 1 114 ? 10.872 -3.185 -0.030 1.00 83.62 114 ALA A N 1
ATOM 879 C CA . ALA A 1 114 ? 11.900 -4.150 -0.409 1.00 83.62 114 ALA A CA 1
ATOM 880 C C . ALA A 1 114 ? 11.832 -4.477 -1.908 1.00 83.62 114 ALA A C 1
ATOM 882 O O . ALA A 1 114 ? 12.849 -4.387 -2.600 1.00 83.62 114 ALA A O 1
ATOM 883 N N . GLU A 1 115 ? 10.633 -4.742 -2.429 1.00 82.69 115 GLU A N 1
ATOM 884 C CA . GLU A 1 115 ? 10.400 -4.967 -3.858 1.00 82.69 115 GLU A CA 1
ATOM 885 C C . GLU A 1 115 ? 10.848 -3.764 -4.693 1.00 82.69 115 GLU A C 1
ATOM 887 O O . GLU A 1 115 ? 11.667 -3.908 -5.601 1.00 82.69 115 GLU A O 1
ATOM 892 N N . LEU A 1 116 ? 10.424 -2.547 -4.343 1.00 75.69 116 LEU A N 1
ATOM 893 C CA . LEU A 1 116 ? 10.814 -1.335 -5.072 1.00 75.69 116 LEU A CA 1
ATOM 894 C C . LEU A 1 116 ? 12.337 -1.110 -5.074 1.00 75.69 116 LEU A C 1
ATOM 896 O O . LEU A 1 116 ? 12.901 -0.683 -6.088 1.00 75.69 116 LEU A O 1
ATOM 900 N N . LYS A 1 117 ? 13.028 -1.427 -3.969 1.00 75.81 117 LYS A N 1
ATOM 901 C CA . LYS A 1 117 ? 14.499 -1.383 -3.896 1.00 75.81 117 LYS A CA 1
ATOM 902 C C . LYS A 1 117 ? 15.143 -2.414 -4.817 1.00 75.81 117 LYS A C 1
ATOM 904 O O . LYS A 1 117 ? 16.057 -2.057 -5.562 1.00 75.81 117 LYS A O 1
ATOM 909 N N . ASN A 1 118 ? 14.664 -3.656 -4.797 1.00 77.25 118 ASN A N 1
ATOM 910 C CA . ASN A 1 118 ? 15.180 -4.736 -5.639 1.00 77.25 118 ASN A CA 1
ATOM 911 C C . ASN A 1 118 ? 15.021 -4.395 -7.124 1.00 77.25 118 ASN A C 1
ATOM 913 O O . ASN A 1 118 ? 15.995 -4.428 -7.877 1.00 77.25 118 ASN A O 1
ATOM 917 N N . CYS A 1 119 ? 13.840 -3.921 -7.512 1.00 70.75 119 CYS A N 1
ATOM 918 C CA . CYS A 1 119 ? 13.526 -3.536 -8.884 1.00 70.75 119 CYS A CA 1
ATOM 919 C C . CYS A 1 119 ? 14.403 -2.382 -9.378 1.00 70.75 119 CYS A C 1
ATOM 921 O O . CYS A 1 119 ? 14.857 -2.377 -10.527 1.00 70.75 119 CYS A O 1
ATOM 923 N N . ARG A 1 120 ? 14.690 -1.404 -8.508 1.00 69.75 120 ARG A N 1
ATOM 924 C CA . ARG A 1 120 ? 15.614 -0.304 -8.814 1.00 69.75 120 ARG A CA 1
ATOM 925 C C . ARG A 1 120 ? 17.046 -0.809 -9.000 1.00 69.75 120 ARG A C 1
ATOM 927 O O . ARG A 1 120 ? 17.715 -0.396 -9.946 1.00 69.75 120 ARG A O 1
ATOM 934 N N . CYS A 1 121 ? 17.514 -1.699 -8.128 1.00 68.88 121 CYS A N 1
ATOM 935 C CA . CYS A 1 121 ? 18.845 -2.301 -8.217 1.00 68.88 121 CYS A CA 1
ATOM 936 C C . CYS A 1 121 ? 19.018 -3.132 -9.497 1.00 68.88 121 CYS A C 1
ATOM 938 O O . CYS A 1 121 ? 20.057 -3.045 -10.154 1.00 68.88 121 CYS A O 1
ATOM 940 N N . GLU A 1 122 ? 18.011 -3.912 -9.884 1.00 69.56 122 GLU A N 1
ATOM 941 C CA . GLU A 1 122 ? 18.032 -4.716 -11.109 1.00 69.56 122 GLU A CA 1
ATOM 942 C C . GLU A 1 122 ? 18.046 -3.855 -12.370 1.00 69.56 122 GLU A C 1
ATOM 944 O O . GLU A 1 122 ? 18.900 -4.070 -13.235 1.00 69.56 122 GLU A O 1
ATOM 949 N N . HIS A 1 123 ? 17.200 -2.822 -12.439 1.00 64.62 123 HIS A N 1
ATOM 950 C CA . HIS A 1 123 ? 17.225 -1.856 -13.540 1.00 64.62 123 HIS A CA 1
ATOM 951 C C . HIS A 1 123 ? 18.578 -1.150 -13.650 1.00 64.62 123 HIS A C 1
ATOM 953 O O . HIS A 1 123 ? 19.123 -1.021 -14.745 1.00 64.62 123 HIS A O 1
ATOM 959 N N . GLN A 1 124 ? 19.174 -0.742 -12.525 1.00 63.59 124 GLN A N 1
ATOM 960 C CA . GLN A 1 124 ? 20.510 -0.140 -12.522 1.00 63.59 124 GLN A CA 1
ATOM 961 C C . GLN A 1 124 ? 21.588 -1.121 -13.001 1.00 63.59 124 GLN A C 1
ATOM 963 O O . GLN A 1 124 ? 22.484 -0.731 -13.751 1.00 63.59 124 GLN A O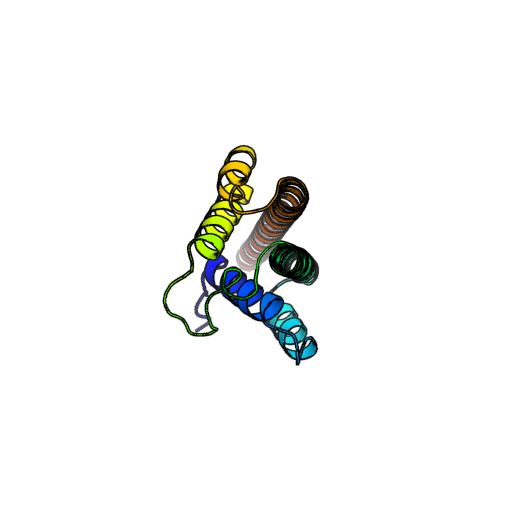 1
ATOM 968 N N . ARG A 1 125 ? 21.512 -2.398 -12.609 1.00 66.00 125 ARG A N 1
ATOM 969 C CA . ARG A 1 125 ? 22.435 -3.445 -13.082 1.00 66.00 125 ARG A CA 1
ATOM 970 C C . ARG A 1 125 ? 22.263 -3.726 -14.574 1.00 66.00 125 ARG A C 1
ATOM 972 O O . ARG A 1 125 ? 23.260 -3.915 -15.263 1.00 66.00 125 ARG A O 1
ATOM 979 N N . ALA A 1 126 ? 21.034 -3.763 -15.084 1.00 64.88 126 ALA A N 1
ATOM 980 C CA . ALA A 1 126 ? 20.756 -3.905 -16.512 1.00 64.88 126 ALA A CA 1
ATOM 981 C C . ALA A 1 126 ? 21.287 -2.700 -17.305 1.00 64.88 126 ALA A C 1
ATOM 983 O O . ALA A 1 126 ? 22.063 -2.885 -18.240 1.00 64.88 126 ALA A O 1
ATOM 984 N N . ALA A 1 127 ? 20.988 -1.472 -16.872 1.00 63.53 127 ALA A N 1
ATOM 985 C CA . ALA A 1 127 ? 21.485 -0.251 -17.507 1.00 63.53 127 ALA A CA 1
ATOM 986 C C . ALA A 1 127 ? 23.024 -0.189 -17.537 1.00 63.53 127 ALA A C 1
ATOM 988 O O . ALA A 1 127 ? 23.611 0.140 -18.566 1.00 63.53 127 ALA A O 1
ATOM 989 N N . ARG A 1 128 ? 23.697 -0.581 -16.443 1.00 67.44 128 ARG A N 1
ATOM 990 C CA . ARG A 1 128 ? 25.168 -0.676 -16.394 1.00 67.44 128 ARG A CA 1
ATOM 991 C C . ARG A 1 128 ? 25.724 -1.721 -17.362 1.00 67.44 128 ARG A C 1
ATOM 993 O O . ARG A 1 128 ? 26.746 -1.451 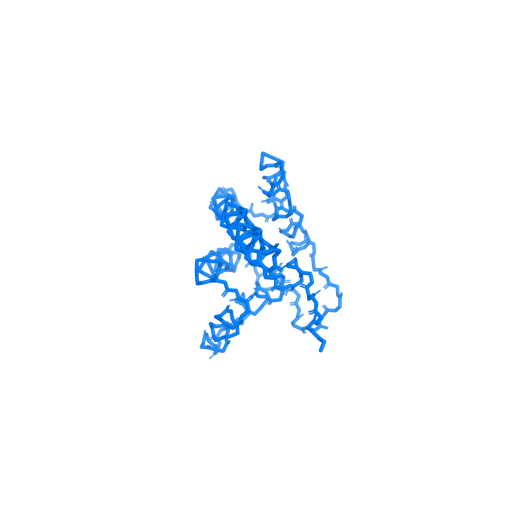-17.987 1.00 67.44 128 ARG A O 1
ATOM 1000 N N . ARG A 1 129 ? 25.068 -2.881 -17.507 1.00 69.50 129 ARG A N 1
ATOM 1001 C CA . ARG A 1 129 ? 25.451 -3.933 -18.471 1.00 69.50 129 ARG A CA 1
ATOM 1002 C C . ARG A 1 129 ? 25.313 -3.461 -19.921 1.00 69.50 129 ARG A C 1
ATOM 1004 O O . ARG A 1 129 ? 26.230 -3.666 -20.708 1.00 69.50 129 ARG A O 1
ATOM 1011 N N . HIS A 1 130 ? 24.233 -2.755 -20.250 1.00 62.16 130 HIS A N 1
ATOM 1012 C CA . HIS A 1 130 ? 24.059 -2.159 -21.579 1.00 62.16 130 HIS A CA 1
ATOM 1013 C C . HIS A 1 130 ? 25.082 -1.049 -21.860 1.00 62.16 130 HIS A C 1
ATOM 1015 O O . HIS A 1 130 ? 25.649 -1.003 -22.949 1.00 62.16 130 HIS A O 1
ATOM 1021 N N . ALA A 1 131 ? 25.401 -0.207 -20.871 1.00 59.81 131 ALA A N 1
ATOM 1022 C CA . ALA A 1 131 ? 26.423 0.831 -21.020 1.00 59.81 131 ALA A CA 1
ATOM 1023 C C . ALA A 1 131 ? 27.842 0.255 -21.212 1.00 59.81 131 ALA A C 1
ATOM 1025 O O . ALA A 1 131 ? 28.618 0.783 -22.006 1.00 59.81 131 ALA A O 1
ATOM 1026 N N . THR A 1 132 ? 28.177 -0.850 -20.533 1.00 60.25 132 THR A N 1
ATOM 1027 C CA . THR A 1 132 ? 29.479 -1.536 -20.688 1.00 60.25 132 THR A CA 1
ATOM 1028 C C . THR A 1 132 ? 29.595 -2.351 -21.978 1.00 60.25 132 THR A C 1
ATOM 1030 O O . THR A 1 132 ? 30.703 -2.538 -22.471 1.00 60.25 132 THR A O 1
ATOM 1033 N N . GLN A 1 133 ? 28.482 -2.812 -22.556 1.00 57.50 133 GLN A N 1
ATOM 1034 C CA . GLN A 1 133 ? 28.473 -3.408 -23.899 1.00 57.50 133 GLN A CA 1
ATOM 1035 C C . GLN A 1 133 ? 28.577 -2.348 -25.005 1.00 57.50 133 GLN A C 1
ATOM 1037 O O . GLN A 1 133 ? 29.286 -2.563 -25.982 1.00 57.50 133 GLN A O 1
ATOM 1042 N N . SER A 1 134 ? 27.955 -1.178 -24.829 1.00 54.53 134 SER A N 1
ATOM 1043 C CA . SER A 1 134 ? 27.990 -0.086 -25.816 1.00 54.53 134 SER A CA 1
ATOM 1044 C C . SER A 1 134 ? 29.333 0.658 -25.8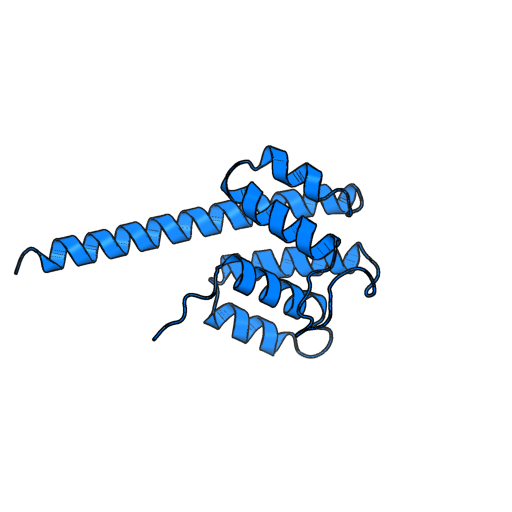99 1.00 54.53 134 SER A C 1
ATOM 1046 O O . SER A 1 134 ? 29.512 1.469 -26.797 1.00 54.53 134 SER A O 1
ATOM 1048 N N . THR A 1 135 ? 30.259 0.415 -24.967 1.00 52.78 135 THR A N 1
ATOM 1049 C CA . THR A 1 135 ? 31.607 1.026 -24.917 1.00 52.78 135 THR A CA 1
ATOM 1050 C C . THR A 1 135 ? 32.712 0.095 -25.427 1.00 52.78 135 THR A C 1
ATOM 1052 O O . THR A 1 135 ? 33.883 0.462 -25.403 1.00 52.78 135 THR A O 1
ATOM 1055 N N . ARG A 1 136 ? 32.356 -1.115 -25.880 1.00 53.06 136 ARG A N 1
ATOM 1056 C CA . ARG A 1 136 ? 33.282 -2.100 -26.466 1.00 53.06 136 ARG A CA 1
ATOM 1057 C C . ARG A 1 136 ? 33.150 -2.237 -27.991 1.00 53.06 136 ARG A C 1
ATOM 1059 O O . ARG A 1 136 ? 33.692 -3.192 -28.541 1.00 53.06 136 ARG A O 1
ATOM 1066 N N . HIS A 1 137 ? 32.452 -1.313 -28.649 1.00 44.41 137 HIS A N 1
ATOM 1067 C CA . HIS A 1 137 ? 32.348 -1.232 -30.107 1.00 44.41 137 HIS A CA 1
ATOM 1068 C C . HIS A 1 137 ? 32.962 0.061 -30.624 1.00 44.41 137 HIS A C 1
ATOM 1070 O O . HIS A 1 137 ? 32.708 1.110 -29.991 1.00 44.41 137 HIS A O 1
#

Sequence (137 aa):
MCQHLPVHLVVLHALRICARDRAHPLDCRAWLRQHCLESTAALLFGLARLIRSSLPDDLCFAPPCHGCAWPAEEALLRAMGLACTEPQRSQAYLEFLPPSARRAAYALLTDLAAELKNCRCEHQRAARRHATQSTRH